Protein AF-A0A935AV79-F1 (afdb_monomer)

Radius of gyration: 21.29 Å; Cα contacts (8 Å, |Δi|>4): 83; chains: 1; bounding box: 68×26×52 Å

Foldseek 3Di:
DDDPPPVVVVVVVVVVVDPPPDDPDLLVLLVVLLVLLVVVLVVLVVPQDDDDDPDVSVLVNVLSVLLNVLSVQLNVCSNVSHDNVVSLVVSLVVQDDPDPVSNVSSVVSSVVSVVSSVVVD

Structure (mmCIF, N/CA/C/O backbone):
data_AF-A0A935AV79-F1
#
_entry.id   AF-A0A935AV79-F1
#
loop_
_atom_site.group_PDB
_atom_site.id
_atom_site.type_symbol
_atom_site.label_atom_id
_atom_site.label_alt_id
_atom_site.label_comp_id
_atom_site.label_asym_id
_atom_site.label_entity_id
_atom_site.label_seq_id
_atom_site.pdbx_PDB_ins_code
_atom_site.Cartn_x
_atom_site.Cartn_y
_atom_site.Cartn_z
_atom_site.occupancy
_atom_site.B_iso_or_equiv
_atom_site.auth_seq_id
_atom_site.auth_comp_id
_atom_site.auth_asym_id
_atom_site.auth_atom_id
_atom_site.pdbx_PDB_model_num
ATOM 1 N N . MET A 1 1 ? -47.814 13.685 35.242 1.00 47.00 1 MET A N 1
ATOM 2 C CA . MET A 1 1 ? -46.404 13.449 34.854 1.00 47.00 1 MET A CA 1
ATOM 3 C C . MET A 1 1 ? -46.291 12.041 34.277 1.00 47.00 1 MET A C 1
ATOM 5 O O . MET A 1 1 ? -46.515 11.113 35.034 1.00 47.00 1 MET A O 1
ATOM 9 N N . LYS A 1 2 ? -46.075 11.867 32.963 1.00 52.59 2 LYS A N 1
ATOM 10 C CA . LYS A 1 2 ? -45.780 10.568 32.302 1.00 52.59 2 LYS A CA 1
ATOM 11 C C . LYS A 1 2 ? -45.497 10.829 30.809 1.00 52.59 2 LYS A C 1
ATOM 13 O O . LYS A 1 2 ? -46.357 10.631 29.963 1.00 52.59 2 LYS A O 1
ATOM 18 N N . LYS A 1 3 ? -44.324 11.386 30.492 1.00 48.81 3 LYS A N 1
ATOM 19 C CA . LYS A 1 3 ? -43.876 11.640 29.102 1.00 48.81 3 LYS A CA 1
ATOM 20 C C . LYS A 1 3 ? -42.418 11.221 28.844 1.00 48.81 3 LYS A C 1
ATOM 22 O O . LYS A 1 3 ? -41.842 11.633 27.851 1.00 48.81 3 LYS A O 1
ATOM 27 N N . CYS A 1 4 ? -41.823 10.387 29.701 1.00 51.41 4 CYS A N 1
ATOM 28 C CA . CYS A 1 4 ? -40.397 10.043 29.587 1.00 51.41 4 CYS A CA 1
ATOM 29 C C . CYS A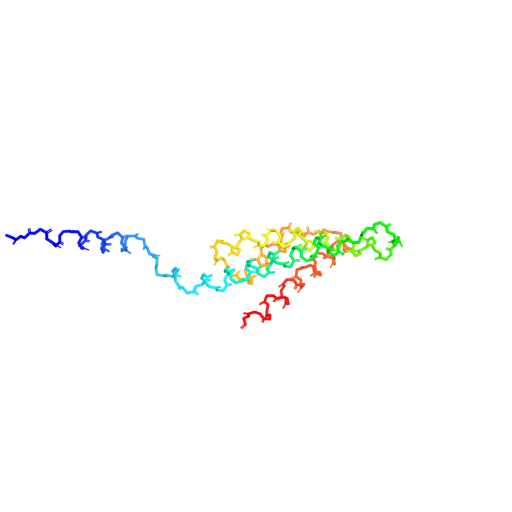 1 4 ? -40.107 8.638 29.033 1.00 51.41 4 CYS A C 1
ATOM 31 O O . CYS A 1 4 ? -38.946 8.306 28.843 1.00 51.41 4 CYS A O 1
ATOM 33 N N . ASN A 1 5 ? -41.122 7.823 28.721 1.00 51.44 5 ASN A N 1
ATOM 34 C CA . ASN A 1 5 ? -40.881 6.412 28.377 1.00 51.44 5 ASN A CA 1
ATOM 35 C C . ASN A 1 5 ? -40.950 6.102 26.875 1.00 51.44 5 ASN A C 1
ATOM 37 O O . ASN A 1 5 ? -40.484 5.050 26.461 1.00 51.44 5 ASN A O 1
ATOM 41 N N . PHE A 1 6 ? -41.500 6.993 26.045 1.00 52.47 6 PHE A N 1
ATOM 42 C CA . PHE A 1 6 ? -41.669 6.696 24.615 1.00 52.47 6 PHE A CA 1
ATOM 43 C C . PHE A 1 6 ? -40.392 6.950 23.804 1.00 52.47 6 PHE A C 1
ATOM 45 O O . PHE A 1 6 ? -40.094 6.220 22.865 1.00 52.47 6 PHE A O 1
ATOM 52 N N . LEU A 1 7 ? -39.593 7.944 24.210 1.00 53.22 7 LEU A N 1
ATOM 53 C CA . LEU A 1 7 ? -38.349 8.284 23.520 1.00 53.22 7 LEU A CA 1
ATOM 54 C C . LEU A 1 7 ? -37.264 7.217 23.737 1.00 53.22 7 LEU A C 1
ATOM 56 O O . LEU A 1 7 ? -36.539 6.886 22.808 1.00 53.22 7 LEU A O 1
ATOM 60 N N . ALA A 1 8 ? -37.203 6.626 24.935 1.00 52.81 8 ALA A N 1
ATOM 61 C CA . ALA A 1 8 ? -36.247 5.564 25.244 1.00 52.81 8 ALA A CA 1
ATOM 62 C C . ALA A 1 8 ? -36.511 4.293 24.417 1.00 52.81 8 ALA A C 1
ATOM 64 O O . ALA A 1 8 ? -35.581 3.712 23.870 1.00 52.81 8 ALA A O 1
ATOM 65 N N . VAL A 1 9 ? -37.782 3.909 24.251 1.00 53.25 9 VAL A N 1
ATOM 66 C CA . VAL A 1 9 ? -38.165 2.717 23.474 1.00 53.25 9 VAL A CA 1
ATOM 67 C C . VAL A 1 9 ? -37.911 2.912 21.976 1.00 53.25 9 VAL A C 1
ATOM 69 O O . VAL A 1 9 ? -37.472 1.979 21.305 1.00 53.25 9 VAL A O 1
ATOM 72 N N . LEU A 1 10 ? -38.115 4.125 21.449 1.00 51.06 10 LEU A N 1
ATOM 73 C CA . LEU A 1 10 ? -37.867 4.411 20.033 1.00 51.06 10 LEU A CA 1
ATOM 74 C C . LEU A 1 10 ? -36.368 4.368 19.684 1.00 51.06 10 LEU A C 1
ATOM 76 O O . LEU A 1 10 ? -36.001 3.886 18.615 1.00 51.06 10 LEU A O 1
ATOM 80 N N . VAL A 1 11 ? -35.498 4.814 20.599 1.00 54.38 11 VAL A N 1
ATOM 81 C CA . VAL A 1 11 ? -34.038 4.751 20.413 1.00 54.38 11 VAL A CA 1
ATOM 82 C C . VAL A 1 11 ? -33.544 3.304 20.461 1.00 54.38 11 VAL A C 1
ATOM 84 O O . VAL A 1 11 ? -32.743 2.909 19.617 1.00 54.38 11 VAL A O 1
ATOM 87 N N . THR A 1 12 ? -34.058 2.475 21.374 1.00 51.88 12 THR A N 1
ATOM 88 C CA . THR A 1 12 ? -33.667 1.056 21.436 1.00 51.88 12 THR A CA 1
ATOM 89 C C . THR A 1 12 ? -34.143 0.267 20.211 1.00 51.88 12 THR A C 1
ATOM 91 O O . THR A 1 12 ? -33.409 -0.583 19.714 1.00 51.88 12 THR A O 1
ATOM 94 N N . ALA A 1 13 ? -35.321 0.583 19.662 1.00 49.62 13 ALA A N 1
ATOM 95 C CA . ALA A 1 13 ? -35.821 -0.060 18.445 1.00 49.62 13 ALA A CA 1
ATOM 96 C C . ALA A 1 13 ? -35.022 0.334 17.187 1.00 49.62 13 ALA A C 1
ATOM 98 O O . ALA A 1 13 ? -34.790 -0.511 16.322 1.00 49.62 13 ALA A O 1
ATOM 99 N N . LEU A 1 14 ? -34.534 1.579 17.101 1.00 46.38 14 LEU A N 1
ATOM 100 C CA . LEU A 1 14 ? -33.694 2.014 15.978 1.00 46.38 14 LEU A CA 1
ATOM 101 C C . LEU A 1 14 ? -32.332 1.296 15.962 1.00 46.38 14 LEU A C 1
ATOM 103 O O . LEU A 1 14 ? -31.810 0.986 14.894 1.00 46.38 14 LEU A O 1
ATOM 107 N N . PHE A 1 15 ? -31.791 0.970 17.140 1.00 47.41 15 PHE A N 1
ATOM 108 C CA . PHE A 1 15 ? -30.543 0.210 17.272 1.00 47.41 15 PHE A CA 1
ATOM 109 C C . PHE A 1 15 ? -30.695 -1.298 17.022 1.00 47.41 15 PHE A C 1
ATOM 111 O O . PHE A 1 15 ? -29.694 -1.967 16.787 1.00 47.41 15 PHE A O 1
ATOM 118 N N . MET A 1 16 ? -31.915 -1.844 17.042 1.00 48.69 16 MET A N 1
ATOM 119 C CA . MET A 1 16 ? -32.156 -3.272 16.787 1.00 48.69 16 MET A CA 1
ATOM 120 C C . MET A 1 16 ? -32.409 -3.605 15.308 1.00 48.69 16 MET A C 1
ATOM 122 O O . MET A 1 16 ? -32.176 -4.740 14.903 1.00 48.69 16 MET A O 1
ATOM 126 N N . VAL A 1 17 ? -32.856 -2.642 14.489 1.00 47.44 17 VAL A N 1
ATOM 127 C CA . VAL A 1 17 ? -33.149 -2.865 13.053 1.00 47.44 17 VAL A CA 1
ATOM 128 C C . VAL A 1 17 ? -31.898 -2.766 12.172 1.00 47.44 17 VAL A C 1
ATOM 130 O O . VAL A 1 17 ? -31.858 -3.329 11.080 1.00 47.44 17 VAL A O 1
ATOM 133 N N . MET A 1 18 ? -30.837 -2.122 12.654 1.00 45.53 18 MET A N 1
ATOM 134 C CA . MET A 1 18 ? -29.520 -2.198 12.032 1.00 45.53 18 MET A CA 1
ATOM 135 C C . MET A 1 18 ? -28.641 -3.086 12.898 1.00 45.53 18 MET A C 1
ATOM 137 O O . MET A 1 18 ? -28.216 -2.674 13.971 1.00 45.53 18 MET A O 1
ATOM 141 N N . GLY A 1 19 ? -28.368 -4.305 12.431 1.00 40.47 19 GLY A N 1
ATOM 142 C CA . GLY A 1 19 ? -27.369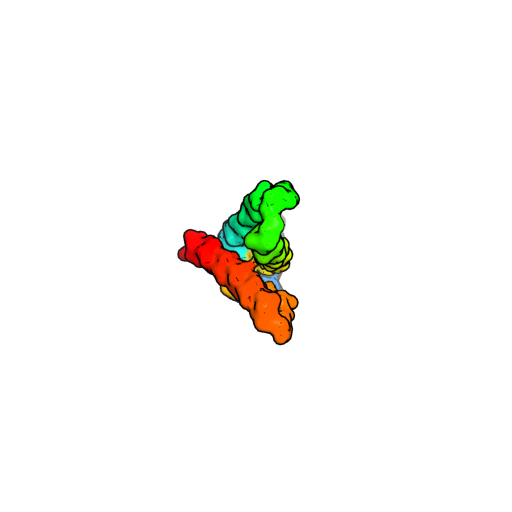 -5.209 13.000 1.00 40.47 19 GLY A CA 1
ATOM 143 C C . GLY A 1 19 ? -25.964 -4.606 12.944 1.00 40.47 19 GLY A C 1
ATOM 144 O O . GLY A 1 19 ? -25.129 -5.013 12.146 1.00 40.47 19 GLY A O 1
ATOM 145 N N . PHE A 1 20 ? -25.712 -3.615 13.795 1.00 45.84 20 PHE A N 1
ATOM 146 C CA . PHE A 1 20 ? -24.452 -2.898 13.951 1.00 45.84 20 PHE A CA 1
ATOM 147 C C . PHE A 1 20 ? -23.710 -3.391 15.198 1.00 45.84 20 PHE A C 1
ATOM 149 O O . PHE A 1 20 ? -23.059 -2.642 15.923 1.00 45.84 20 PHE A O 1
ATOM 156 N N . SER A 1 21 ? -23.783 -4.693 15.457 1.00 42.88 21 SER A N 1
ATOM 157 C CA . SER A 1 21 ? -22.854 -5.389 16.340 1.00 42.88 21 SER A CA 1
ATOM 158 C C . SER A 1 21 ? -21.486 -5.475 15.648 1.00 42.88 21 SER A C 1
ATOM 160 O O . SER A 1 21 ? -21.148 -6.495 15.054 1.00 42.88 21 SER A O 1
ATOM 162 N N . GLY A 1 22 ? -20.721 -4.377 15.665 1.00 43.31 22 GLY A N 1
ATOM 163 C CA . GLY A 1 22 ? -19.338 -4.368 15.165 1.00 43.31 22 GLY A CA 1
ATOM 164 C C . GLY A 1 22 ? -18.630 -3.011 15.051 1.00 43.31 22 GLY A C 1
ATOM 165 O O . GLY A 1 22 ? -17.425 -2.979 14.821 1.00 43.31 22 GLY A O 1
ATOM 166 N N . PHE A 1 23 ? -19.315 -1.876 15.221 1.00 48.69 23 PHE A N 1
ATOM 167 C CA . PHE A 1 23 ? -18.772 -0.580 14.774 1.00 48.69 23 PHE A CA 1
ATOM 168 C C . PHE A 1 23 ? -17.805 0.144 15.729 1.00 48.69 23 PHE A C 1
ATOM 170 O O . PHE A 1 23 ? -17.398 1.266 15.450 1.00 48.69 23 PHE A O 1
ATOM 177 N N . SER A 1 24 ? -17.388 -0.443 16.852 1.00 45.09 24 SER A N 1
ATOM 178 C CA . SER A 1 24 ? -16.644 0.338 17.865 1.00 45.09 24 SER A CA 1
ATOM 179 C C . SER A 1 24 ? -15.282 -0.203 18.289 1.00 45.09 24 SER A C 1
ATOM 181 O O . SER A 1 24 ? -14.684 0.374 19.189 1.00 45.09 24 SER A O 1
ATOM 183 N N . GLN A 1 25 ? -14.727 -1.229 17.634 1.00 45.75 25 GLN A N 1
ATOM 184 C CA . GLN A 1 25 ? -13.360 -1.689 17.958 1.00 45.75 25 GLN A CA 1
ATOM 185 C C . GLN A 1 25 ? -12.362 -1.621 16.792 1.00 45.75 25 GLN A C 1
ATOM 187 O O . GLN A 1 25 ? -11.170 -1.457 17.036 1.00 45.75 25 GLN A O 1
ATOM 192 N N . SER A 1 26 ? -12.817 -1.633 15.536 1.00 50.16 26 SER A N 1
ATOM 193 C CA . SER A 1 26 ? -11.919 -1.673 14.364 1.00 50.16 26 SER A CA 1
ATOM 194 C C . SER A 1 26 ? -11.521 -0.298 13.807 1.00 50.16 26 SER A C 1
ATOM 196 O O . SER A 1 26 ? -10.618 -0.201 12.978 1.00 50.16 26 SER A O 1
ATOM 198 N N . PHE A 1 27 ? -12.149 0.786 14.277 1.00 53.88 27 PHE A N 1
ATOM 199 C CA . PHE A 1 27 ? -11.889 2.139 13.767 1.00 53.88 27 PHE A CA 1
ATOM 200 C C . PHE A 1 27 ? -10.567 2.739 14.250 1.00 53.88 27 PHE A C 1
ATOM 202 O O . PHE A 1 27 ? -9.901 3.429 13.480 1.00 53.88 27 PHE A O 1
ATOM 209 N N . LEU A 1 28 ? -10.149 2.482 15.494 1.00 59.84 28 LEU A N 1
ATOM 210 C CA . LEU A 1 28 ? -8.902 3.049 16.030 1.00 59.84 28 LEU A CA 1
ATOM 211 C C . LEU A 1 28 ? -7.658 2.548 15.269 1.00 59.84 28 LEU A C 1
ATOM 213 O O . LEU A 1 28 ? -6.823 3.381 14.902 1.00 59.84 28 LEU A O 1
ATOM 217 N N . PRO A 1 29 ? -7.547 1.241 14.945 1.00 65.19 29 PRO A N 1
ATOM 218 C CA . PRO A 1 29 ? -6.479 0.732 14.096 1.00 65.19 29 PRO A CA 1
ATOM 219 C C . PRO A 1 29 ? -6.452 1.368 12.705 1.00 65.19 29 PRO A C 1
ATOM 221 O O . PRO A 1 29 ? -5.440 1.935 12.296 1.00 65.19 29 PRO A O 1
ATOM 224 N N . ALA A 1 30 ? -7.578 1.342 11.992 1.00 68.06 30 ALA A N 1
ATOM 225 C CA . ALA A 1 30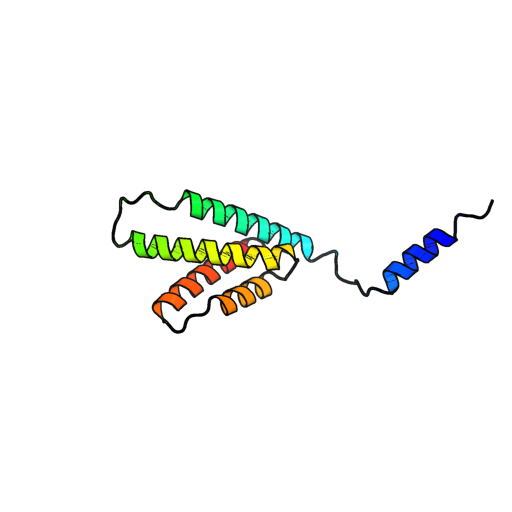 ? -7.654 1.839 10.622 1.00 68.06 30 ALA A CA 1
ATOM 226 C C . ALA A 1 30 ? -7.386 3.356 10.535 1.00 68.06 30 ALA A C 1
ATOM 228 O O . ALA A 1 30 ? -6.677 3.816 9.640 1.00 68.06 30 ALA A O 1
ATOM 229 N N . THR A 1 31 ? -7.846 4.126 11.527 1.00 72.88 31 THR A N 1
ATOM 230 C CA . THR A 1 31 ? -7.594 5.574 11.611 1.00 72.88 31 THR A CA 1
ATOM 231 C C . THR A 1 31 ? -6.115 5.876 11.867 1.00 72.88 31 THR A C 1
ATOM 233 O O . THR A 1 31 ? -5.540 6.731 11.193 1.00 72.88 31 THR A O 1
ATOM 236 N N . LYS A 1 32 ? -5.456 5.145 12.780 1.00 79.69 32 LYS A N 1
ATOM 237 C CA . LYS A 1 32 ? -4.007 5.281 13.021 1.00 79.69 32 LYS A CA 1
ATOM 238 C C . LYS A 1 32 ? -3.199 4.915 11.773 1.00 79.69 32 LYS A C 1
ATOM 240 O O . LYS A 1 32 ? -2.279 5.642 11.405 1.00 79.69 32 LYS A O 1
ATOM 245 N N . ALA A 1 33 ? -3.577 3.837 11.087 1.00 80.88 33 ALA A N 1
ATOM 246 C CA . ALA A 1 33 ? -2.962 3.437 9.826 1.00 80.88 33 ALA A CA 1
ATOM 247 C C . ALA A 1 33 ? -3.120 4.515 8.739 1.00 80.88 33 ALA A C 1
ATOM 249 O O . ALA A 1 33 ? -2.145 4.836 8.062 1.00 80.88 33 ALA A O 1
ATOM 250 N N . ALA A 1 34 ? -4.304 5.121 8.606 1.00 82.19 34 ALA A N 1
ATOM 251 C CA . ALA A 1 34 ? -4.550 6.193 7.641 1.00 82.19 34 ALA A CA 1
ATOM 252 C C . ALA A 1 34 ? -3.652 7.417 7.887 1.00 82.19 34 ALA A C 1
ATOM 254 O O . ALA A 1 34 ? -3.071 7.944 6.938 1.00 82.19 34 ALA A O 1
ATOM 255 N N . VAL A 1 35 ? -3.485 7.834 9.148 1.00 84.06 35 VAL A N 1
ATOM 256 C CA . VAL A 1 35 ? -2.592 8.948 9.516 1.00 84.06 35 VAL A CA 1
ATOM 257 C C . VAL A 1 35 ? -1.141 8.633 9.151 1.00 84.06 35 VAL A C 1
ATOM 259 O O . VAL A 1 35 ? -0.465 9.468 8.558 1.00 84.06 35 VAL A O 1
ATOM 262 N N . MET A 1 36 ? -0.669 7.416 9.431 1.00 84.56 36 MET A N 1
ATOM 263 C CA . MET A 1 36 ? 0.705 7.010 9.109 1.00 84.56 36 MET A CA 1
ATOM 264 C C . MET A 1 36 ? 0.946 6.911 7.600 1.00 84.56 36 MET A C 1
ATOM 266 O O . MET A 1 36 ? 2.000 7.315 7.113 1.00 84.56 36 MET A O 1
ATOM 270 N N . VAL A 1 37 ? -0.037 6.421 6.838 1.00 85.50 37 VAL A N 1
ATOM 271 C CA . VAL A 1 37 ? 0.020 6.433 5.370 1.00 85.50 37 VAL A CA 1
ATOM 272 C C . VAL A 1 37 ? 0.077 7.868 4.850 1.00 85.50 37 VAL A C 1
ATOM 274 O O . VAL A 1 37 ? 0.874 8.155 3.958 1.00 85.50 37 VAL A O 1
ATOM 277 N N . GLN A 1 38 ? -0.723 8.774 5.414 1.00 87.00 38 GLN A N 1
ATOM 278 C CA . GLN A 1 38 ? -0.759 10.176 5.007 1.00 87.00 38 GLN A CA 1
ATOM 279 C C . GLN A 1 38 ? 0.562 10.903 5.295 1.00 87.00 38 GLN A C 1
ATOM 281 O O . GLN A 1 38 ? 1.101 11.540 4.389 1.00 87.00 38 GLN A O 1
ATOM 286 N N . ASP A 1 39 ? 1.115 10.750 6.498 1.00 85.81 39 ASP A N 1
ATOM 287 C CA . ASP A 1 39 ? 2.416 11.320 6.871 1.00 85.81 39 ASP A CA 1
ATOM 288 C C . ASP A 1 39 ? 3.532 10.801 5.952 1.00 85.81 39 ASP A C 1
ATOM 290 O O . ASP A 1 39 ? 4.311 11.567 5.381 1.00 85.81 39 ASP A O 1
ATOM 294 N N . GLN A 1 40 ? 3.532 9.494 5.674 1.00 85.94 40 GLN A N 1
ATOM 295 C CA . GLN A 1 40 ? 4.529 8.898 4.794 1.00 85.94 40 GLN A CA 1
ATOM 296 C C . GLN A 1 40 ? 4.412 9.383 3.342 1.00 85.94 40 GLN A C 1
ATOM 298 O O . GLN A 1 40 ? 5.432 9.557 2.671 1.00 85.94 40 GLN A O 1
ATOM 303 N N . ILE A 1 41 ? 3.195 9.625 2.841 1.00 85.62 41 ILE A N 1
ATOM 304 C CA . ILE A 1 41 ? 2.988 10.249 1.526 1.00 85.62 41 ILE A CA 1
ATOM 305 C C . ILE A 1 41 ? 3.592 11.657 1.508 1.00 85.62 41 ILE A C 1
ATOM 307 O O . ILE A 1 41 ? 4.230 12.027 0.523 1.00 85.62 41 ILE A O 1
ATOM 311 N N . GLU A 1 42 ? 3.420 12.444 2.571 1.00 85.06 42 GLU A N 1
ATOM 312 C CA . GLU A 1 42 ? 4.026 13.776 2.661 1.00 85.06 42 GLU A CA 1
ATOM 313 C C . GLU A 1 42 ? 5.551 13.725 2.700 1.00 85.06 42 GLU A C 1
ATOM 315 O O . GLU A 1 42 ? 6.198 14.513 2.007 1.00 85.06 42 GLU A O 1
ATOM 320 N N . VAL A 1 43 ? 6.130 12.782 3.447 1.00 84.06 43 VAL A N 1
ATOM 321 C CA . VAL A 1 43 ? 7.581 12.550 3.456 1.00 84.06 43 VAL A CA 1
ATOM 322 C C . VAL A 1 43 ? 8.067 12.208 2.050 1.00 84.06 43 VAL A C 1
ATOM 324 O O . VAL A 1 43 ? 8.985 12.850 1.555 1.00 84.06 43 VAL A O 1
ATOM 327 N N . LEU A 1 44 ? 7.418 11.273 1.351 1.00 82.06 44 LEU A N 1
ATOM 328 C CA . LEU A 1 44 ? 7.805 10.886 -0.013 1.00 82.06 44 LEU A CA 1
ATOM 329 C C . LEU A 1 44 ? 7.677 12.041 -1.021 1.00 82.06 44 LEU A C 1
ATOM 331 O O . LEU A 1 44 ? 8.499 12.165 -1.934 1.00 82.06 44 LEU A O 1
ATOM 335 N N . LYS A 1 45 ? 6.678 12.914 -0.844 1.00 78.88 45 LYS A N 1
ATOM 336 C CA . LYS A 1 45 ? 6.527 14.141 -1.640 1.00 78.88 45 LYS A CA 1
ATOM 337 C C . LYS A 1 45 ? 7.653 15.139 -1.364 1.00 78.88 45 LYS A C 1
ATOM 339 O O . LYS A 1 45 ? 8.208 15.686 -2.311 1.00 78.88 45 LYS A O 1
ATOM 344 N N . LYS A 1 46 ? 8.016 15.347 -0.094 1.00 73.69 46 LYS A N 1
ATOM 345 C CA . LYS A 1 46 ? 9.103 16.254 0.325 1.00 73.69 46 LYS A CA 1
ATOM 346 C C . LYS A 1 46 ? 10.490 15.719 -0.048 1.00 73.69 46 LYS A C 1
ATOM 348 O O . LYS A 1 46 ? 11.379 16.500 -0.362 1.00 73.69 46 LYS A O 1
ATOM 353 N N . SER A 1 47 ? 10.671 14.400 -0.038 1.00 65.62 47 SER A N 1
ATOM 354 C CA . SER A 1 47 ? 11.931 13.720 -0.360 1.00 65.62 47 SER A CA 1
ATOM 355 C C . SER A 1 47 ? 12.135 13.450 -1.855 1.00 65.62 47 SER A C 1
ATOM 357 O O . SER A 1 47 ? 13.133 12.829 -2.215 1.00 65.62 47 SER A O 1
ATOM 359 N N . SER A 1 48 ? 11.225 13.882 -2.737 1.00 56.00 48 SER A N 1
ATOM 360 C CA . SER A 1 48 ? 11.444 13.777 -4.184 1.00 56.00 48 SER A CA 1
ATOM 361 C C . SER A 1 48 ? 12.552 14.752 -4.612 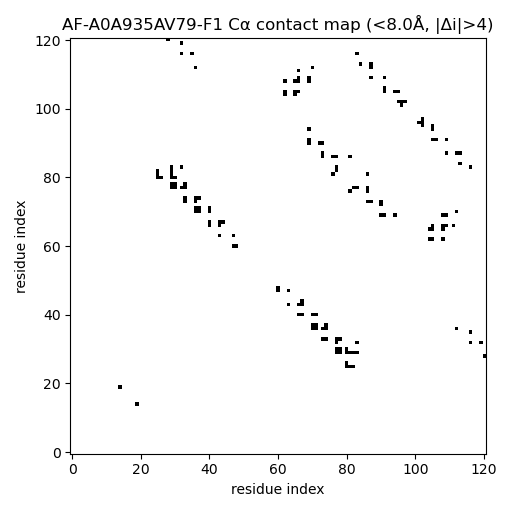1.00 56.00 48 SER A C 1
ATOM 363 O O . SER A 1 48 ? 12.386 15.961 -4.453 1.00 56.00 48 SER A O 1
ATOM 365 N N . PRO A 1 49 ? 13.698 14.260 -5.120 1.00 51.16 49 PRO A N 1
ATOM 366 C CA . PRO A 1 49 ? 14.856 15.103 -5.387 1.00 51.16 49 PRO A CA 1
ATOM 367 C C . PRO A 1 49 ? 14.595 16.055 -6.558 1.00 51.16 49 PRO A C 1
ATOM 369 O O . PRO A 1 49 ? 14.116 15.654 -7.620 1.00 51.16 49 PRO A O 1
ATOM 372 N N . SER A 1 50 ? 14.976 17.319 -6.380 1.00 48.00 50 SER A N 1
ATOM 373 C CA . SER A 1 50 ? 15.170 18.277 -7.466 1.00 48.00 50 SER A CA 1
ATOM 374 C C . SER A 1 50 ? 16.208 17.724 -8.454 1.00 48.00 50 SER A C 1
ATOM 376 O O . SER A 1 50 ? 17.351 17.545 -8.061 1.00 48.00 50 SER A O 1
ATOM 378 N N . MET A 1 51 ? 15.772 17.421 -9.682 1.00 46.91 51 MET A N 1
ATOM 379 C CA . MET A 1 51 ? 16.429 17.055 -10.966 1.00 46.91 51 MET A CA 1
ATOM 380 C C . MET A 1 51 ? 17.946 16.725 -11.127 1.00 46.91 51 MET A C 1
ATOM 382 O O . MET A 1 51 ? 18.344 16.452 -12.255 1.00 46.91 51 MET A O 1
ATOM 386 N N . THR A 1 52 ? 18.822 16.681 -10.122 1.00 45.72 52 THR A N 1
ATOM 387 C CA . THR A 1 52 ? 20.291 16.700 -10.335 1.00 45.72 52 THR A CA 1
ATOM 388 C C . THR A 1 52 ? 21.040 15.371 -10.193 1.00 45.72 52 THR A C 1
ATOM 390 O O . THR A 1 52 ? 22.266 15.365 -10.180 1.00 45.72 52 THR A O 1
ATOM 393 N N . ALA A 1 53 ? 20.371 14.220 -10.175 1.00 48.31 53 ALA A N 1
ATOM 394 C CA . ALA A 1 53 ? 21.065 12.934 -10.287 1.00 48.31 53 ALA A CA 1
ATOM 395 C C . ALA A 1 53 ? 20.335 12.063 -11.310 1.00 48.31 53 ALA A C 1
ATOM 397 O O . ALA A 1 53 ? 19.237 11.599 -11.048 1.00 48.31 53 ALA A O 1
ATOM 398 N N . GLN A 1 54 ? 20.878 11.875 -12.508 1.00 51.12 54 GLN A N 1
ATOM 399 C CA . GLN A 1 54 ? 20.241 11.087 -13.569 1.00 51.12 54 GLN A CA 1
ATOM 400 C C . GLN A 1 54 ? 20.704 9.618 -13.510 1.00 51.12 54 GLN A C 1
ATOM 402 O O . GLN A 1 54 ? 21.810 9.316 -13.076 1.00 51.12 54 GLN A O 1
ATOM 407 N N . ALA A 1 55 ? 19.813 8.704 -13.909 1.00 47.41 55 ALA A N 1
ATOM 408 C CA . ALA A 1 55 ? 19.900 7.233 -13.895 1.00 47.41 55 ALA A CA 1
ATOM 409 C C . ALA A 1 55 ? 19.491 6.505 -12.591 1.00 47.41 55 ALA A C 1
ATOM 411 O O . ALA A 1 55 ? 18.415 5.907 -12.576 1.00 47.41 55 ALA A O 1
ATOM 412 N N . LYS A 1 56 ? 20.242 6.556 -11.477 1.00 45.81 56 LYS A N 1
ATOM 413 C CA . LYS A 1 56 ? 19.842 5.844 -10.225 1.00 45.81 56 LYS A CA 1
ATOM 414 C C . LYS A 1 56 ? 18.574 6.438 -9.582 1.00 45.81 56 LYS A C 1
ATOM 416 O O . LYS A 1 56 ? 17.770 5.750 -8.949 1.00 45.81 56 LYS A O 1
ATOM 421 N N . THR A 1 57 ? 18.366 7.725 -9.816 1.00 52.81 57 THR A N 1
ATOM 422 C CA . THR A 1 57 ? 17.232 8.503 -9.316 1.00 52.81 57 THR A CA 1
ATOM 423 C C . THR A 1 57 ? 15.978 8.300 -10.146 1.00 52.81 57 THR A C 1
ATOM 425 O O . THR A 1 57 ? 14.904 8.430 -9.594 1.00 52.81 57 THR A O 1
ATOM 428 N N . ALA A 1 58 ? 16.060 7.917 -11.427 1.00 54.44 58 ALA A N 1
ATOM 429 C CA . ALA A 1 58 ? 14.860 7.687 -12.236 1.00 54.44 58 ALA A CA 1
ATOM 430 C C . ALA A 1 58 ? 14.036 6.511 -11.687 1.00 54.44 58 ALA A C 1
ATOM 432 O O . ALA A 1 58 ? 12.836 6.652 -11.477 1.00 54.44 58 ALA A O 1
ATOM 433 N N . ASN A 1 59 ? 14.691 5.391 -11.356 1.00 61.72 59 ASN A N 1
ATOM 434 C CA . ASN A 1 59 ? 14.023 4.252 -10.719 1.00 61.72 59 ASN A CA 1
ATOM 435 C C . ASN A 1 59 ? 13.512 4.618 -9.311 1.00 61.72 59 ASN A C 1
ATOM 437 O O . ASN A 1 59 ? 12.376 4.327 -8.958 1.00 61.72 59 ASN A O 1
ATOM 441 N N . THR A 1 60 ? 14.303 5.378 -8.545 1.00 68.50 60 THR A N 1
ATOM 442 C CA . THR A 1 60 ? 13.898 5.870 -7.215 1.00 68.50 60 THR A CA 1
ATOM 443 C C . THR A 1 60 ? 12.683 6.807 -7.290 1.00 68.50 60 THR A C 1
ATOM 445 O O . THR A 1 60 ? 11.777 6.718 -6.465 1.00 68.50 60 THR A O 1
ATOM 448 N N . THR A 1 61 ? 12.622 7.677 -8.297 1.00 72.75 61 THR A N 1
ATOM 449 C CA . THR A 1 61 ? 11.505 8.590 -8.554 1.00 72.75 61 THR A CA 1
ATOM 450 C C . THR A 1 61 ? 10.264 7.819 -8.980 1.00 72.75 61 THR A C 1
ATOM 452 O O . THR A 1 61 ? 9.201 8.057 -8.415 1.00 72.75 61 THR A O 1
ATOM 455 N N . VAL A 1 62 ? 10.390 6.858 -9.902 1.00 79.56 62 VAL A N 1
ATOM 456 C CA . VAL A 1 62 ? 9.271 5.998 -10.320 1.00 79.56 62 VAL A CA 1
ATOM 457 C C . VAL A 1 62 ? 8.730 5.213 -9.126 1.00 79.56 62 VAL A C 1
ATOM 459 O O . VAL A 1 62 ? 7.529 5.248 -8.868 1.00 79.56 62 VAL A O 1
ATOM 462 N N . LEU A 1 63 ? 9.600 4.579 -8.340 1.00 82.38 63 LEU A N 1
ATOM 463 C CA . LEU A 1 63 ? 9.215 3.855 -7.133 1.00 82.38 63 LEU A CA 1
ATOM 464 C C . LEU A 1 63 ? 8.537 4.764 -6.098 1.00 82.38 63 LEU A C 1
ATOM 466 O O . LEU A 1 63 ? 7.517 4.382 -5.527 1.00 82.38 63 LEU A O 1
ATOM 470 N N . ASN A 1 64 ? 9.052 5.974 -5.863 1.00 83.81 64 ASN A N 1
ATOM 471 C CA . ASN A 1 64 ? 8.424 6.934 -4.951 1.00 83.81 64 ASN A CA 1
ATOM 472 C C . ASN A 1 64 ? 7.051 7.387 -5.462 1.00 83.81 64 ASN A C 1
ATOM 474 O O . ASN A 1 64 ? 6.115 7.483 -4.668 1.00 83.81 64 ASN A O 1
ATOM 478 N N . SER A 1 65 ? 6.895 7.608 -6.769 1.00 83.50 65 SER A N 1
ATOM 479 C CA . SER A 1 65 ? 5.595 7.909 -7.376 1.00 83.50 65 SER A CA 1
ATOM 480 C C . SER A 1 65 ? 4.607 6.755 -7.206 1.00 83.50 65 SER A C 1
ATOM 482 O O . SER A 1 65 ? 3.462 6.999 -6.826 1.00 83.50 65 SER A O 1
ATOM 484 N N . VAL A 1 66 ? 5.041 5.504 -7.411 1.00 86.38 66 VAL A N 1
ATOM 485 C CA . VAL A 1 66 ? 4.189 4.328 -7.175 1.00 86.38 66 VAL A CA 1
ATOM 486 C C . VAL A 1 66 ? 3.829 4.212 -5.696 1.00 86.38 66 VAL A C 1
ATOM 488 O O . VAL A 1 66 ? 2.659 4.012 -5.391 1.00 86.38 66 VAL A O 1
ATOM 491 N N . LYS A 1 67 ? 4.770 4.423 -4.766 1.00 88.12 67 LYS A N 1
ATOM 492 C CA . LYS A 1 67 ? 4.477 4.460 -3.322 1.00 88.12 67 LYS A CA 1
ATOM 493 C C . LYS A 1 67 ? 3.434 5.531 -2.991 1.00 88.12 67 LYS A C 1
ATOM 495 O O . LYS A 1 67 ? 2.465 5.229 -2.308 1.00 88.12 67 LYS A O 1
ATOM 500 N N . ILE A 1 68 ? 3.564 6.748 -3.519 1.00 86.88 68 ILE A N 1
ATOM 501 C CA . ILE A 1 68 ? 2.569 7.811 -3.304 1.00 86.88 68 ILE A CA 1
ATOM 502 C C . ILE A 1 68 ? 1.188 7.384 -3.820 1.00 86.88 68 ILE A C 1
ATOM 504 O O . ILE A 1 68 ? 0.212 7.496 -3.080 1.00 86.88 68 ILE A O 1
ATOM 508 N N . ALA A 1 69 ? 1.102 6.871 -5.050 1.00 87.75 69 ALA A N 1
ATOM 509 C CA . ALA A 1 69 ? -0.164 6.437 -5.642 1.00 87.75 69 ALA A CA 1
ATOM 510 C C . ALA A 1 69 ? -0.794 5.269 -4.861 1.00 87.75 69 ALA A C 1
ATOM 512 O O . ALA A 1 69 ? -1.992 5.282 -4.575 1.00 87.75 69 ALA A O 1
ATOM 513 N N . PHE A 1 70 ? 0.023 4.296 -4.457 1.00 90.00 70 PHE A N 1
ATOM 514 C CA . PHE A 1 70 ? -0.393 3.156 -3.643 1.00 90.00 70 PHE A CA 1
ATOM 515 C C . PHE A 1 70 ? -0.915 3.616 -2.276 1.00 90.00 70 PHE A C 1
ATOM 517 O O . PHE A 1 70 ? -1.992 3.210 -1.844 1.00 90.00 70 PHE A O 1
ATOM 524 N N . GLY A 1 71 ? -0.192 4.523 -1.613 1.00 88.12 71 GLY A N 1
ATOM 525 C CA . GLY A 1 71 ? -0.607 5.125 -0.351 1.00 88.12 71 GLY A CA 1
ATOM 526 C C . GLY A 1 71 ? -1.918 5.899 -0.478 1.00 88.12 71 GLY A C 1
ATOM 527 O O . GLY A 1 71 ? -2.801 5.753 0.361 1.00 88.12 71 GLY A O 1
ATOM 528 N N . GLN A 1 72 ? -2.089 6.691 -1.539 1.00 88.50 72 GLN A N 1
ATOM 529 C CA . GLN A 1 72 ? -3.340 7.415 -1.786 1.00 88.50 72 GLN A CA 1
ATOM 530 C C . GLN A 1 72 ? -4.523 6.460 -1.962 1.00 88.50 72 GLN A C 1
ATOM 532 O O . GLN A 1 72 ? -5.580 6.693 -1.378 1.00 88.50 72 GLN A O 1
ATOM 537 N N . ALA A 1 73 ? -4.330 5.364 -2.698 1.00 89.00 73 ALA A N 1
ATOM 538 C CA . ALA A 1 73 ? -5.345 4.330 -2.862 1.00 89.00 73 ALA A CA 1
ATOM 539 C C . ALA A 1 73 ? -5.643 3.564 -1.559 1.00 89.00 73 ALA A C 1
ATOM 541 O O . ALA A 1 73 ? -6.755 3.077 -1.392 1.00 89.00 73 ALA A O 1
ATOM 542 N N . LEU A 1 74 ? -4.684 3.487 -0.629 1.00 88.56 74 LEU A N 1
ATOM 543 C CA . LEU A 1 74 ? -4.863 2.922 0.715 1.00 88.56 74 LEU A CA 1
ATOM 544 C C . LEU A 1 74 ? -5.687 3.823 1.644 1.00 88.56 74 LEU A C 1
ATOM 546 O O . LEU A 1 74 ? -6.349 3.317 2.547 1.00 88.56 74 LEU A O 1
ATOM 550 N N . LEU A 1 75 ? -5.671 5.145 1.456 1.00 87.19 75 LEU A N 1
ATOM 551 C CA . LEU A 1 75 ? -6.381 6.060 2.356 1.00 87.19 75 LEU A CA 1
ATOM 552 C C . LEU A 1 75 ? -7.897 5.846 2.336 1.00 87.19 75 LEU A C 1
ATOM 554 O O . LEU A 1 75 ? -8.530 5.970 3.377 1.00 87.19 75 LEU A O 1
ATOM 558 N N . GLU A 1 76 ? -8.484 5.537 1.182 1.00 85.19 76 GLU A N 1
ATOM 559 C CA . GLU A 1 76 ? -9.926 5.303 1.041 1.00 85.19 76 GLU A CA 1
ATOM 560 C C . GLU A 1 76 ? -10.423 4.087 1.857 1.00 85.19 76 GLU A C 1
ATOM 562 O O . GLU A 1 76 ? -11.285 4.273 2.724 1.00 85.19 76 GLU A O 1
ATOM 567 N N . PRO A 1 77 ? -9.869 2.867 1.693 1.00 84.06 77 PRO A N 1
ATOM 568 C CA . PRO A 1 77 ? -10.262 1.719 2.506 1.00 84.06 77 PRO A CA 1
ATOM 569 C C . PRO A 1 77 ? -9.919 1.912 3.994 1.00 84.06 77 PRO A C 1
ATOM 571 O O . PRO A 1 77 ? -10.712 1.556 4.861 1.00 84.06 77 PRO A O 1
ATOM 574 N N . LEU A 1 78 ? -8.795 2.553 4.332 1.00 83.12 78 LEU A N 1
ATOM 575 C CA . LEU A 1 78 ? -8.452 2.804 5.738 1.00 83.12 78 LEU A CA 1
ATOM 576 C C . LEU A 1 78 ? -9.400 3.818 6.408 1.00 83.12 78 LEU A C 1
ATOM 578 O O .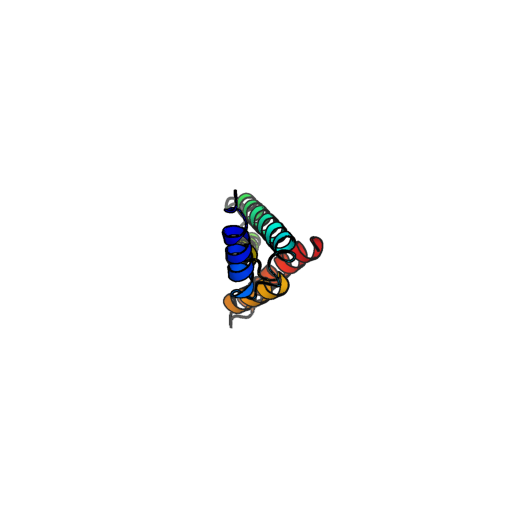 LEU A 1 78 ? -9.786 3.630 7.560 1.00 83.12 78 LEU A O 1
ATOM 582 N N . LYS A 1 79 ? -9.839 4.866 5.696 1.00 78.25 79 LYS A N 1
ATOM 583 C CA . LYS A 1 79 ? -10.826 5.842 6.204 1.00 78.25 79 LYS A CA 1
ATOM 584 C C . LYS A 1 79 ? -12.217 5.243 6.389 1.00 78.25 79 LYS A C 1
ATOM 586 O O . LYS A 1 79 ? -12.961 5.702 7.249 1.00 78.25 79 LYS A O 1
ATOM 591 N N . THR A 1 80 ? -12.564 4.233 5.596 1.00 78.81 80 THR A N 1
ATOM 592 C CA . THR A 1 80 ? -13.835 3.504 5.729 1.00 78.81 80 THR A CA 1
ATOM 593 C C . THR A 1 80 ? 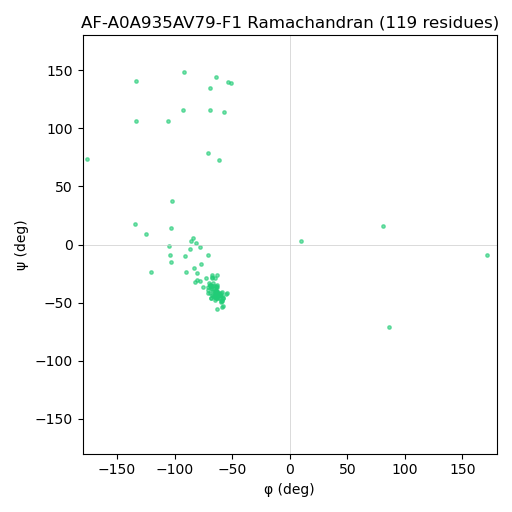-13.793 2.431 6.822 1.00 78.81 80 THR A C 1
ATOM 595 O O . THR A 1 80 ? -14.800 1.772 7.068 1.00 78.81 80 THR A O 1
ATOM 598 N N . GLY A 1 81 ? -12.662 2.289 7.526 1.00 76.81 81 GLY A N 1
ATOM 599 C CA . GLY A 1 81 ? -12.507 1.340 8.627 1.00 76.81 81 GLY A CA 1
ATOM 600 C C . GLY A 1 81 ? -12.208 -0.089 8.171 1.00 76.81 81 GLY A C 1
ATOM 601 O O . GLY A 1 81 ? -12.353 -1.018 8.965 1.00 76.81 81 GLY A O 1
ATOM 602 N N . GLN A 1 82 ? -11.809 -0.284 6.910 1.00 81.12 82 GLN A N 1
ATOM 603 C CA . GLN A 1 82 ? -11.420 -1.593 6.398 1.00 81.12 82 GLN A CA 1
ATOM 604 C C . GLN A 1 82 ? -10.164 -2.103 7.120 1.00 81.12 82 GLN A C 1
ATOM 606 O O . GLN A 1 82 ? -9.257 -1.332 7.442 1.00 81.12 82 GLN A O 1
ATOM 611 N N . ASP A 1 83 ? -10.101 -3.420 7.342 1.00 83.81 83 ASP A N 1
ATOM 612 C CA . ASP A 1 83 ? -8.904 -4.073 7.869 1.00 83.81 83 ASP A CA 1
ATOM 613 C C . ASP A 1 83 ? -7.671 -3.737 7.016 1.00 83.81 83 ASP A C 1
ATOM 615 O O . ASP A 1 83 ? -7.731 -3.712 5.785 1.00 83.81 83 ASP A O 1
ATOM 619 N N . VAL A 1 84 ? -6.537 -3.501 7.675 1.00 80.62 84 VAL A N 1
ATOM 620 C CA . VAL A 1 84 ? -5.297 -3.062 7.026 1.00 80.62 84 VAL A CA 1
ATOM 621 C C . VAL A 1 84 ? -4.779 -4.104 6.036 1.00 80.62 84 VAL A C 1
ATOM 623 O O . VAL A 1 84 ? -4.353 -3.750 4.935 1.00 80.62 84 VAL A O 1
ATOM 626 N N . GLY A 1 85 ? -4.827 -5.388 6.400 1.00 82.75 85 GLY A N 1
ATOM 627 C CA . GLY A 1 85 ? -4.409 -6.476 5.521 1.00 82.75 85 GLY A CA 1
ATOM 628 C C . GLY A 1 85 ? -5.305 -6.571 4.289 1.00 82.75 85 GLY A C 1
ATOM 629 O O . GLY A 1 85 ? -4.803 -6.644 3.163 1.00 82.75 85 GLY A O 1
ATOM 630 N N . ALA A 1 86 ? -6.620 -6.480 4.491 1.00 82.88 86 ALA A N 1
ATOM 631 C CA . ALA A 1 86 ? -7.597 -6.459 3.405 1.00 82.88 86 ALA A CA 1
ATOM 632 C C . ALA A 1 86 ? -7.444 -5.224 2.497 1.00 82.88 86 ALA A C 1
ATOM 634 O O . ALA A 1 86 ? -7.559 -5.339 1.277 1.00 82.88 86 ALA A O 1
ATOM 635 N N . ALA A 1 87 ? -7.175 -4.048 3.069 1.00 86.50 87 ALA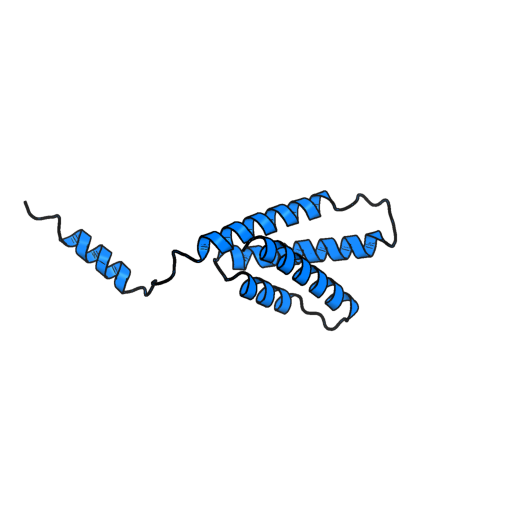 A N 1
ATOM 636 C CA . ALA A 1 87 ? -6.966 -2.804 2.333 1.00 86.50 87 ALA A CA 1
ATOM 637 C C . ALA A 1 87 ? -5.725 -2.887 1.433 1.00 86.50 87 ALA A C 1
ATOM 639 O O . ALA A 1 87 ? -5.800 -2.563 0.248 1.00 86.50 87 ALA A O 1
ATOM 640 N N . ILE A 1 88 ? -4.603 -3.388 1.963 1.00 85.62 88 ILE A N 1
ATOM 641 C CA . ILE A 1 88 ? -3.376 -3.593 1.179 1.00 85.62 88 ILE A CA 1
ATOM 642 C C . ILE A 1 88 ? -3.627 -4.593 0.049 1.00 85.62 88 ILE A C 1
ATOM 644 O O . ILE A 1 88 ? -3.259 -4.310 -1.086 1.00 85.62 88 ILE A O 1
ATOM 648 N N . ALA A 1 89 ? -4.281 -5.726 0.326 1.00 86.31 89 ALA A N 1
ATOM 649 C CA . ALA A 1 89 ? -4.571 -6.730 -0.697 1.00 86.31 89 ALA A CA 1
ATOM 650 C C . ALA A 1 89 ? -5.454 -6.170 -1.827 1.00 86.31 89 ALA A C 1
ATOM 652 O O . ALA A 1 89 ? -5.161 -6.379 -3.006 1.00 86.31 89 ALA A O 1
ATOM 653 N N . ALA A 1 90 ? -6.492 -5.403 -1.478 1.00 86.81 90 ALA A N 1
ATOM 654 C CA . ALA A 1 90 ? -7.372 -4.759 -2.449 1.00 86.81 90 ALA A CA 1
ATOM 655 C C . ALA A 1 90 ? -6.620 -3.743 -3.323 1.00 86.81 90 ALA A C 1
ATOM 657 O O . ALA A 1 90 ? -6.803 -3.723 -4.541 1.00 86.81 90 ALA A O 1
ATOM 658 N N . VAL A 1 91 ? -5.748 -2.924 -2.728 1.00 87.56 91 VAL A N 1
ATOM 659 C CA . VAL A 1 91 ? -4.935 -1.953 -3.473 1.00 87.56 91 VAL A CA 1
ATOM 660 C C . VAL A 1 91 ? -3.897 -2.666 -4.343 1.00 87.56 91 VAL A C 1
ATOM 662 O O . VAL A 1 91 ? -3.817 -2.372 -5.532 1.00 87.56 91 VAL A O 1
ATOM 665 N N . SER A 1 92 ? -3.178 -3.663 -3.826 1.00 86.81 92 SER A N 1
ATOM 666 C CA . SER A 1 92 ? -2.245 -4.480 -4.618 1.00 86.81 92 SER A CA 1
ATOM 667 C C . SER A 1 92 ? -2.916 -5.101 -5.843 1.00 86.81 92 SER A C 1
ATOM 669 O O . SER A 1 92 ? -2.356 -5.043 -6.936 1.00 86.81 92 SER A O 1
ATOM 671 N N . SER A 1 93 ? -4.142 -5.612 -5.697 1.00 86.56 93 SER A N 1
ATOM 672 C CA . SER A 1 93 ? -4.903 -6.156 -6.826 1.00 86.56 93 SER A CA 1
ATOM 673 C C . SER A 1 93 ? -5.271 -5.103 -7.876 1.00 86.56 93 SER A C 1
ATOM 675 O O . SER A 1 93 ? -5.419 -5.457 -9.040 1.00 86.56 93 SER A O 1
ATOM 677 N N . ARG A 1 94 ? -5.434 -3.827 -7.500 1.00 87.06 94 ARG A N 1
ATOM 678 C CA . ARG A 1 94 ? -5.727 -2.730 -8.445 1.00 87.06 94 ARG A CA 1
ATOM 679 C C . ARG A 1 94 ? -4.487 -2.269 -9.206 1.00 87.06 94 ARG A C 1
ATOM 681 O O . ARG A 1 94 ? -4.606 -1.817 -10.339 1.00 87.06 94 ARG A O 1
ATOM 688 N N . PHE A 1 95 ? -3.316 -2.353 -8.581 1.00 84.62 95 PHE A N 1
ATOM 689 C CA . PHE A 1 95 ? -2.060 -1.903 -9.177 1.00 84.62 95 PHE A CA 1
ATOM 690 C C . PHE A 1 95 ? -1.375 -2.970 -10.039 1.00 84.62 95 PHE A C 1
ATOM 692 O O . PHE A 1 95 ? -0.377 -2.645 -10.665 1.00 84.62 95 PHE A O 1
ATOM 699 N N . SER A 1 96 ? -1.889 -4.204 -10.117 1.00 84.62 96 SER A N 1
ATOM 700 C CA . SER A 1 96 ? -1.255 -5.316 -10.844 1.00 84.62 96 SER A CA 1
ATOM 701 C C . SER A 1 96 ? -0.862 -4.973 -12.288 1.00 84.62 96 SER A C 1
ATOM 703 O O . SER A 1 96 ? -1.633 -4.351 -13.024 1.00 84.62 96 SER A O 1
ATOM 705 N N . SER A 1 97 ? 0.310 -5.435 -12.719 1.00 84.69 97 SER A N 1
ATOM 706 C CA . SER A 1 97 ? 0.836 -5.251 -14.069 1.00 84.69 97 SER A CA 1
ATOM 707 C C . SER A 1 97 ? 1.386 -6.559 -14.632 1.00 84.69 97 SER A C 1
ATOM 709 O O . SER A 1 97 ? 2.088 -7.296 -13.951 1.00 84.69 97 SER A O 1
ATOM 711 N N . ASN A 1 98 ? 1.148 -6.808 -15.921 1.00 86.19 98 ASN A N 1
ATOM 712 C CA . ASN A 1 98 ? 1.733 -7.952 -16.633 1.00 86.19 98 ASN A CA 1
ATOM 713 C C . ASN A 1 98 ? 3.203 -7.720 -17.035 1.00 86.19 98 ASN A C 1
ATOM 715 O O . ASN A 1 98 ? 3.822 -8.592 -17.638 1.00 86.19 98 ASN A O 1
ATOM 719 N N . VAL A 1 99 ? 3.761 -6.539 -16.742 1.00 88.31 99 VAL A N 1
ATOM 720 C CA . VAL A 1 99 ? 5.167 -6.209 -17.000 1.00 88.31 99 VAL A CA 1
ATOM 721 C C . VAL A 1 99 ? 5.980 -6.528 -15.739 1.00 88.31 99 VAL A C 1
ATOM 723 O O . VAL A 1 99 ? 5.774 -5.843 -14.735 1.00 88.31 99 VAL A O 1
ATOM 726 N N . PRO A 1 100 ? 6.924 -7.492 -15.767 1.00 84.56 100 PRO A N 1
ATOM 727 C CA . PRO A 1 100 ? 7.647 -7.942 -14.571 1.00 84.56 100 PRO A CA 1
ATOM 728 C C . PRO A 1 100 ? 8.355 -6.816 -13.813 1.00 84.56 100 PRO A C 1
ATOM 730 O O . PRO A 1 100 ? 8.268 -6.735 -12.593 1.00 84.56 100 PRO A O 1
ATOM 733 N N . GLU A 1 101 ? 9.000 -5.898 -14.537 1.00 79.06 101 GLU A N 1
ATOM 734 C CA . GLU A 1 101 ? 9.695 -4.750 -13.943 1.00 79.06 101 GLU A CA 1
ATOM 735 C C . GLU A 1 101 ? 8.734 -3.803 -13.217 1.00 79.06 101 GLU A C 1
ATOM 737 O O . GLU A 1 101 ? 9.037 -3.313 -12.133 1.00 79.06 101 GLU A O 1
ATOM 742 N N . ARG A 1 102 ? 7.542 -3.567 -13.784 1.00 82.25 102 ARG A N 1
ATOM 743 C CA . ARG A 1 102 ? 6.517 -2.741 -13.131 1.00 82.25 102 ARG A CA 1
ATOM 744 C C . ARG A 1 102 ? 5.926 -3.469 -11.937 1.00 82.25 102 ARG A C 1
ATOM 746 O O . ARG A 1 102 ? 5.749 -2.848 -10.894 1.00 82.25 102 ARG A O 1
ATOM 753 N N . GLN A 1 103 ? 5.658 -4.766 -12.078 1.00 86.75 103 GLN A N 1
ATOM 754 C CA . GLN A 1 103 ? 5.126 -5.584 -10.997 1.00 86.75 103 GLN A CA 1
ATOM 755 C C . GLN A 1 103 ? 6.082 -5.604 -9.800 1.00 86.75 103 GLN A C 1
ATOM 757 O O . GLN A 1 103 ? 5.631 -5.383 -8.685 1.00 86.75 103 GLN A O 1
ATOM 762 N N . ALA A 1 104 ? 7.395 -5.716 -10.025 1.00 86.88 104 ALA A N 1
ATOM 763 C CA . ALA A 1 104 ? 8.392 -5.625 -8.959 1.00 86.88 104 ALA A CA 1
ATOM 764 C C . ALA A 1 104 ? 8.328 -4.285 -8.198 1.00 86.88 104 ALA A C 1
ATOM 766 O O . ALA A 1 104 ? 8.395 -4.269 -6.971 1.00 86.88 104 ALA A O 1
ATOM 767 N N . ILE A 1 105 ? 8.131 -3.163 -8.903 1.00 86.38 105 ILE A N 1
ATOM 768 C CA . ILE A 1 105 ? 7.979 -1.831 -8.288 1.00 86.38 105 ILE A CA 1
ATOM 769 C C . ILE A 1 105 ? 6.676 -1.740 -7.474 1.00 86.38 105 ILE A C 1
ATOM 771 O O . ILE A 1 105 ? 6.653 -1.161 -6.385 1.00 86.38 105 ILE A O 1
ATOM 775 N N . ILE A 1 106 ? 5.585 -2.314 -7.987 1.00 87.12 106 ILE A N 1
ATOM 776 C CA . ILE A 1 106 ? 4.282 -2.368 -7.307 1.00 87.12 106 ILE A CA 1
ATOM 777 C C . ILE A 1 106 ? 4.362 -3.238 -6.048 1.00 87.12 106 ILE A C 1
ATOM 779 O O . ILE A 1 106 ? 3.886 -2.826 -4.988 1.00 87.12 106 ILE A O 1
ATOM 783 N N . ASP A 1 107 ? 5.003 -4.401 -6.139 1.00 89.12 107 ASP A N 1
ATOM 784 C CA . ASP A 1 107 ? 5.219 -5.311 -5.016 1.00 89.12 107 ASP A CA 1
ATOM 785 C C . ASP A 1 107 ? 6.113 -4.667 -3.955 1.00 89.12 107 ASP A C 1
ATOM 787 O O . ASP A 1 107 ? 5.839 -4.781 -2.758 1.00 89.12 107 ASP A O 1
ATOM 791 N N . GLU A 1 108 ? 7.147 -3.931 -4.365 1.00 89.56 108 GLU A N 1
ATOM 792 C CA . GLU A 1 108 ? 7.989 -3.169 -3.445 1.00 89.56 108 GLU A CA 1
ATOM 793 C C . GLU A 1 108 ? 7.189 -2.075 -2.720 1.00 89.56 108 GLU A C 1
ATOM 795 O O . GLU A 1 108 ? 7.310 -1.926 -1.500 1.00 89.56 108 GLU A O 1
ATOM 800 N N . ALA A 1 109 ? 6.330 -1.340 -3.430 1.00 87.19 109 ALA A N 1
ATOM 801 C CA . ALA A 1 109 ? 5.450 -0.345 -2.820 1.00 87.19 109 ALA A CA 1
ATOM 802 C C . ALA A 1 109 ? 4.437 -0.980 -1.848 1.00 87.19 109 ALA A C 1
ATOM 804 O O . ALA A 1 109 ? 4.253 -0.479 -0.734 1.00 87.19 109 ALA A O 1
ATOM 805 N N . GLY A 1 110 ? 3.828 -2.108 -2.219 1.00 87.62 110 GLY A N 1
ATOM 806 C CA . GLY A 1 110 ? 2.915 -2.852 -1.350 1.00 87.62 110 GLY A CA 1
ATOM 807 C C . GLY A 1 110 ? 3.610 -3.386 -0.095 1.00 87.62 110 GLY A C 1
ATOM 808 O O . GLY A 1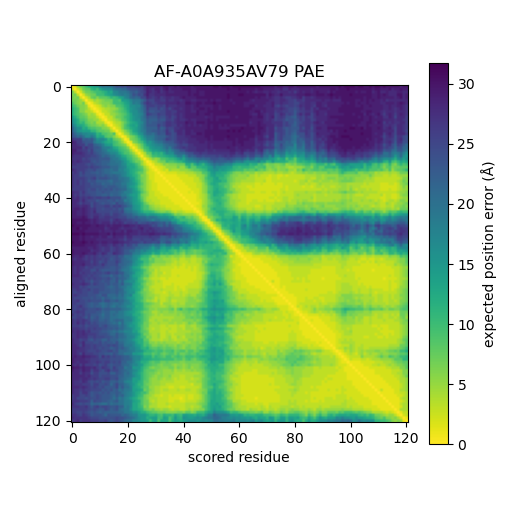 110 ? 3.120 -3.198 1.022 1.00 87.62 110 GLY A O 1
ATOM 809 N N . ASN A 1 111 ? 4.798 -3.976 -0.249 1.00 90.38 111 ASN A N 1
ATOM 810 C CA . ASN A 1 111 ? 5.614 -4.461 0.867 1.00 90.38 111 ASN A CA 1
ATOM 811 C C . ASN A 1 111 ? 6.079 -3.325 1.782 1.00 90.38 111 ASN A C 1
ATOM 813 O O . ASN A 1 111 ? 6.117 -3.497 3.002 1.00 90.38 111 ASN A O 1
ATOM 817 N N . PHE A 1 112 ? 6.384 -2.154 1.223 1.00 89.06 112 PHE A N 1
ATOM 818 C CA . PHE A 1 112 ? 6.717 -0.965 1.999 1.00 89.06 112 PHE A CA 1
ATOM 819 C C . PHE A 1 112 ? 5.582 -0.580 2.961 1.00 89.06 112 PHE A C 1
ATOM 821 O O . PHE A 1 112 ? 5.819 -0.488 4.168 1.00 89.06 112 PHE A O 1
ATOM 828 N N . TYR A 1 113 ? 4.344 -0.437 2.473 1.00 88.06 113 TYR A N 1
ATOM 829 C CA . TYR A 1 113 ? 3.200 -0.102 3.334 1.00 88.06 113 TYR A CA 1
ATOM 830 C C . TYR A 1 113 ? 2.812 -1.239 4.278 1.00 88.06 113 TYR A C 1
ATOM 832 O O . TYR A 1 113 ? 2.476 -0.983 5.434 1.00 88.06 113 TYR A O 1
ATOM 840 N N . LYS A 1 114 ? 2.933 -2.495 3.844 1.00 88.00 114 LYS A N 1
ATOM 841 C CA . LYS A 1 114 ? 2.745 -3.659 4.718 1.00 88.00 114 LYS A CA 1
ATOM 842 C C . LYS A 1 114 ? 3.701 -3.627 5.907 1.00 88.00 114 LYS A C 1
ATOM 844 O O . LYS A 1 114 ? 3.268 -3.823 7.037 1.00 88.00 114 LYS A O 1
ATOM 849 N N . ASN A 1 115 ? 4.978 -3.333 5.676 1.00 89.31 115 ASN A N 1
ATOM 850 C CA . ASN A 1 115 ? 5.977 -3.238 6.740 1.00 89.31 115 ASN A CA 1
ATOM 851 C C . ASN A 1 115 ? 5.774 -2.002 7.626 1.00 89.31 115 ASN A C 1
ATOM 853 O O . ASN A 1 115 ? 5.924 -2.101 8.845 1.00 89.31 115 ASN A O 1
ATOM 857 N N . LEU A 1 116 ? 5.410 -0.859 7.036 1.00 85.81 116 LEU A N 1
ATOM 858 C CA . LEU A 1 116 ? 5.088 0.368 7.769 1.00 85.81 116 LEU A CA 1
ATOM 859 C C . LEU A 1 116 ? 3.925 0.138 8.744 1.00 85.81 116 LEU A C 1
ATOM 861 O O . LEU A 1 116 ? 4.009 0.477 9.924 1.00 85.81 116 LEU A O 1
ATOM 865 N N . LEU A 1 117 ? 2.853 -0.487 8.259 1.00 83.94 117 LEU A N 1
ATOM 866 C CA . LEU A 1 117 ? 1.637 -0.692 9.036 1.00 83.94 117 LEU A CA 1
ATOM 867 C C . LEU A 1 117 ? 1.746 -1.881 9.996 1.00 83.94 117 LEU A C 1
ATOM 869 O O . LEU A 1 117 ? 1.209 -1.807 11.095 1.00 83.94 117 LEU A O 1
ATOM 873 N N . LYS A 1 118 ? 2.524 -2.920 9.668 1.00 79.50 118 LYS A N 1
ATOM 874 C CA . LYS A 1 118 ? 2.830 -4.020 10.599 1.00 79.50 118 LYS A CA 1
ATOM 875 C C . LYS A 1 118 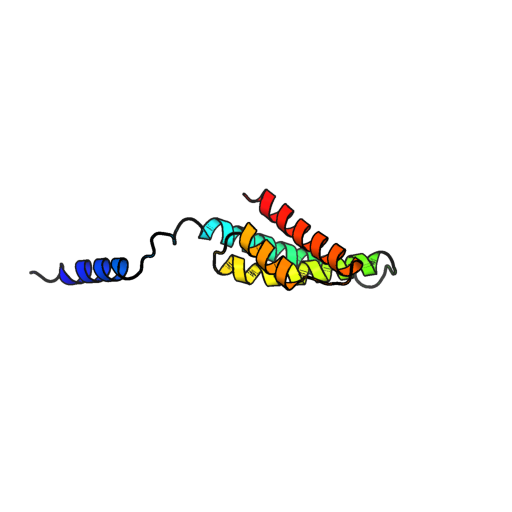? 3.619 -3.561 11.829 1.00 79.50 118 LYS A C 1
ATOM 877 O O . LYS A 1 118 ? 3.513 -4.182 12.868 1.00 79.50 118 LYS A O 1
ATOM 882 N N . LYS A 1 119 ? 4.400 -2.477 11.751 1.00 63.47 119 LYS A N 1
ATOM 883 C CA . LYS A 1 119 ? 5.048 -1.889 12.943 1.00 63.47 119 LYS A CA 1
ATOM 884 C C . LYS A 1 119 ? 4.065 -1.184 13.886 1.00 63.47 119 LYS A C 1
ATOM 886 O O . LYS A 1 119 ? 4.464 -0.744 14.960 1.00 63.47 119 LYS A O 1
ATOM 891 N N . SER A 1 120 ? 2.817 -1.009 13.464 1.00 55.62 120 SER A N 1
ATOM 892 C CA . SER A 1 120 ? 1.836 -0.159 14.139 1.00 55.62 120 SER A CA 1
ATOM 893 C C . SER A 1 120 ? 0.784 -0.935 14.931 1.00 55.62 120 SER A C 1
ATOM 895 O O . SER A 1 120 ? 0.037 -0.283 15.672 1.00 55.62 120 SER A O 1
ATOM 897 N N . PHE A 1 121 ? 0.769 -2.264 14.775 1.00 53.97 121 PHE A N 1
ATOM 898 C CA . PHE A 1 121 ? -0.112 -3.263 15.387 1.00 53.97 121 PHE A CA 1
ATOM 899 C C . PHE A 1 121 ? 0.724 -4.439 15.882 1.00 53.97 121 PHE A C 1
ATOM 901 O O . PHE A 1 121 ? 0.340 -5.019 16.916 1.00 53.97 121 PHE A O 1
#

Sequence (121 aa):
MKKCNFLAVLVTALFMVMGFSGFSQSFLPATKAAVMVQDQIEVLKKSSPSMTAQAKTANTTVLNSVKIAFGQALLEPLKTGQDVGAAIAAVSSRFSSNVPERQAIIDEAGNFYKNLLKKSF

pLDDT: mean 71.83, std 16.8, range [40.47, 90.38]

Nearest PDB structures (foldseek):
  6li2-assembly1_A  TM=4.866E-01  e=2.351E+00  Homo sapiens
  3j9t-assembly1_Z  TM=3.406E-01  e=4.777E+00  Saccharomyces cerevisiae
  7zw1-assembly1_B  TM=2.598E-01  e=9.191E+00  Homo sapiens

Secondary structure (DSSP, 8-state):
---SSHHHHHHHHHHHHS--TTTTTSHHHHHHHHHHHHHHHHHHHHTS--S---SHHHHHHHHHHHHHHHHHHHHHHHHTT--HHHHHHHHHHHH--SSHHHHHHHHHHHHHHHHHHHTT-

Solvent-accessible surface area (backbone atoms only — not comparable to full-atom values): 7017 Å² total; per-residue (Å²): 142,93,84,76,66,65,67,58,53,52,55,55,51,61,59,64,77,47,89,65,89,66,81,83,72,53,45,66,60,15,47,54,47,30,51,53,42,50,53,50,39,50,50,50,61,70,66,55,76,79,89,81,58,85,69,78,42,54,58,52,48,52,42,46,52,48,34,40,54,52,41,57,58,37,38,58,38,17,72,73,38,36,54,66,69,59,32,51,52,56,43,50,67,71,63,65,52,96,45,68,72,58,31,52,46,47,51,50,34,49,50,48,53,51,54,59,49,60,76,73,113

Mean predicted aligned error: 13.26 Å